Protein AF-A0A7C2P2M9-F1 (afdb_monomer_lite)

pLDDT: mean 87.32, std 9.79, range [52.81, 97.12]

Organism: NCBI:txid2052148

Secondary structure (DSSP, 8-state):
-HHHHHHHTT-TTEEEEEE-TT--EEEEEE-TTS-EEEE-GGGS-HHHHHHHHHHHHHHHHHHSGGG--EEEEESGGGGS-HHHHHHHHHHHHHHHHHTT-EEEEEEE-TTT--EEEEE-

InterPro domains:
  IPR027417 P-loop containing nucleoside triphosphate hydrolase [G3DSA:3.40.50.300] (1-116)
  IPR027417 P-loop containing nucleoside triphosphate hydrolase [SSF52540] (29-107)

Radius of gyration: 15.33 Å; chains: 1; bounding box: 35×22×45 Å

Foldseek 3Di:
DLCQLCVLLPNNQWDDFDQDPVRFTWTWGQDPVRDIDIDGLVPDDQSVNLSSVVSVQLVVCVVVVVPAQEAEDEASVVSGDPSSVVSNVVVVVVSCVVVVHKYWYWHQDPVPSDIDIDID

Sequence (120 aa):
MIQEVLKRAGFSEFKKIYLDKDYILNVQYISPEGEIKIIQPSALSESERVTVALVLMLALNKVYRENIHYIVIDNMYEYFDEYRTEEILKVLQEYAKREKVTIILTKTSYESKELTITTL

Structure (mmCIF, N/CA/C/O backbone):
data_AF-A0A7C2P2M9-F1
#
_entry.id   AF-A0A7C2P2M9-F1
#
loop_
_atom_site.group_PDB
_atom_site.id
_atom_site.type_symbol
_atom_site.label_atom_id
_atom_site.label_alt_id
_atom_site.label_comp_id
_atom_site.label_asym_id
_atom_site.label_entity_id
_atom_site.label_seq_id
_atom_site.pdbx_PDB_ins_code
_atom_site.Cartn_x
_atom_site.Cartn_y
_atom_site.Cartn_z
_atom_site.occupancy
_atom_site.B_iso_or_equiv
_atom_site.auth_seq_id
_atom_site.auth_comp_id
_atom_site.auth_asym_id
_atom_site.auth_atom_id
_atom_site.pdbx_PDB_model_num
ATOM 1 N N . MET A 1 1 ? -6.244 8.238 -3.023 1.00 71.88 1 MET A N 1
ATOM 2 C CA . MET A 1 1 ? -6.134 6.946 -2.312 1.00 71.88 1 MET A CA 1
ATOM 3 C C . MET A 1 1 ? -5.067 6.032 -2.905 1.00 71.88 1 MET A C 1
ATOM 5 O O . MET A 1 1 ? -3.975 6.083 -2.383 1.00 71.88 1 MET A O 1
ATOM 9 N N . ILE A 1 2 ? -5.288 5.252 -3.978 1.00 75.94 2 ILE A N 1
ATOM 10 C CA . ILE A 1 2 ? -4.255 4.306 -4.482 1.00 75.94 2 ILE A CA 1
ATOM 11 C C . ILE A 1 2 ? -2.941 5.021 -4.834 1.00 75.94 2 ILE A C 1
ATOM 13 O O . ILE A 1 2 ? -1.890 4.714 -4.287 1.00 75.94 2 ILE A O 1
ATOM 17 N N . GLN A 1 3 ? -3.033 6.050 -5.675 1.00 83.50 3 GLN A N 1
ATOM 18 C CA . GLN A 1 3 ? -1.892 6.889 -6.059 1.00 83.50 3 GLN A CA 1
ATOM 19 C C . GLN A 1 3 ? -1.252 7.634 -4.878 1.00 83.50 3 GLN A C 1
ATOM 21 O O . GLN A 1 3 ? -0.079 7.977 -4.907 1.00 83.50 3 GLN A O 1
ATOM 26 N N . GLU A 1 4 ? -2.023 7.877 -3.822 1.00 84.19 4 GLU A N 1
ATOM 27 C CA . GLU A 1 4 ? -1.547 8.562 -2.624 1.00 84.19 4 GLU A CA 1
ATOM 28 C C . GLU A 1 4 ? -0.753 7.620 -1.717 1.00 84.19 4 GLU A C 1
ATOM 30 O O . GLU A 1 4 ? 0.320 8.005 -1.266 1.00 84.19 4 GLU A O 1
ATOM 35 N N . VAL A 1 5 ? -1.228 6.383 -1.523 1.00 84.75 5 VAL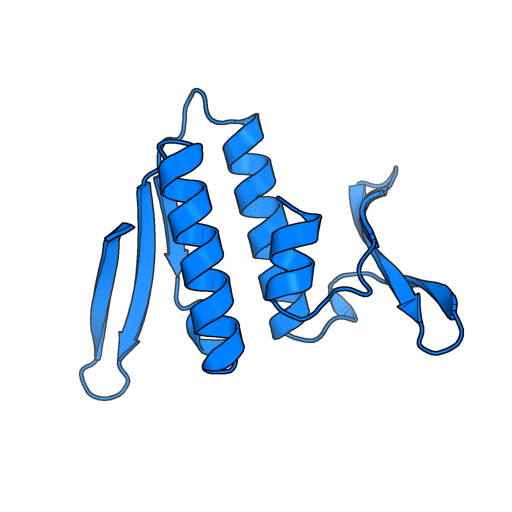 A N 1
ATOM 36 C CA . VAL A 1 5 ? -0.492 5.330 -0.806 1.00 84.75 5 VAL A CA 1
ATOM 37 C C . VAL A 1 5 ? 0.838 5.067 -1.507 1.00 84.75 5 VAL A C 1
ATOM 39 O O . VAL A 1 5 ? 1.880 5.114 -0.868 1.00 84.75 5 VAL A O 1
ATOM 42 N N . LEU A 1 6 ? 0.809 4.882 -2.832 1.00 88.62 6 LEU A N 1
ATOM 43 C CA . LEU A 1 6 ? 2.011 4.663 -3.639 1.00 88.62 6 LEU A CA 1
ATOM 44 C C . LEU A 1 6 ? 3.003 5.821 -3.510 1.00 88.62 6 LEU A C 1
ATOM 46 O O . LEU A 1 6 ? 4.175 5.597 -3.229 1.00 88.62 6 LEU A O 1
ATOM 50 N N . LYS A 1 7 ? 2.532 7.068 -3.638 1.00 89.50 7 LYS A N 1
ATOM 51 C CA . LYS A 1 7 ? 3.386 8.251 -3.497 1.00 89.50 7 LYS A CA 1
ATOM 52 C C . LYS A 1 7 ? 4.012 8.354 -2.103 1.00 89.50 7 LYS A C 1
ATOM 54 O O . LYS A 1 7 ? 5.207 8.609 -2.012 1.00 89.50 7 LYS A O 1
ATOM 59 N N . ARG A 1 8 ? 3.228 8.179 -1.036 1.00 86.75 8 ARG A N 1
ATOM 60 C CA . ARG A 1 8 ? 3.708 8.309 0.352 1.00 86.75 8 ARG A CA 1
ATOM 61 C C . ARG A 1 8 ? 4.620 7.153 0.776 1.00 86.75 8 ARG A C 1
ATOM 63 O O . ARG A 1 8 ? 5.538 7.369 1.553 1.00 86.75 8 ARG A O 1
ATOM 70 N N . ALA 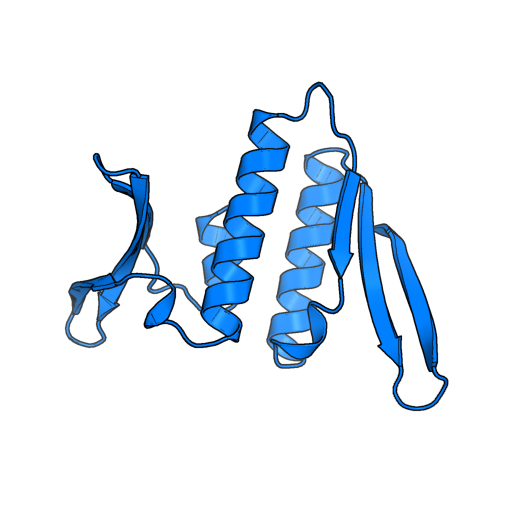A 1 9 ? 4.439 5.966 0.199 1.00 84.06 9 ALA A N 1
ATOM 71 C CA . ALA A 1 9 ? 5.365 4.844 0.354 1.00 84.06 9 ALA A CA 1
ATOM 72 C C . ALA A 1 9 ? 6.671 5.008 -0.458 1.00 84.06 9 ALA A C 1
ATOM 74 O O . ALA A 1 9 ? 7.593 4.213 -0.299 1.00 84.06 9 ALA A O 1
ATOM 75 N N . GLY A 1 10 ? 6.774 6.045 -1.302 1.00 84.75 10 GLY A N 1
ATOM 76 C CA . GLY A 1 10 ? 7.972 6.356 -2.086 1.00 84.75 10 GLY A CA 1
ATOM 77 C C . GLY A 1 10 ? 7.983 5.813 -3.518 1.00 84.75 10 GLY A C 1
ATOM 78 O O . GLY A 1 10 ? 9.007 5.934 -4.175 1.00 84.75 10 GLY A O 1
ATOM 79 N N . PHE A 1 11 ? 6.863 5.281 -4.017 1.00 87.31 11 PHE A N 1
ATOM 80 C CA . PHE A 1 11 ? 6.733 4.629 -5.332 1.00 87.31 11 PHE A CA 1
ATOM 81 C C . PHE A 1 11 ? 5.867 5.453 -6.295 1.00 87.31 11 PHE A C 1
ATOM 83 O O . PHE A 1 11 ? 4.882 4.990 -6.877 1.00 87.31 11 PHE A O 1
ATOM 90 N N . SER A 1 12 ? 6.187 6.741 -6.415 1.00 86.88 12 SER A N 1
ATOM 91 C CA . SER A 1 12 ? 5.421 7.711 -7.218 1.00 86.88 12 SER A CA 1
ATOM 92 C C . SER A 1 12 ? 5.461 7.451 -8.735 1.00 86.88 12 SER A C 1
ATOM 94 O O . SER A 1 12 ? 4.626 7.946 -9.506 1.00 86.88 12 SER A O 1
ATOM 96 N N . GLU A 1 13 ? 6.435 6.666 -9.172 1.00 89.88 13 GLU A N 1
ATOM 97 C CA . GLU A 1 13 ? 6.627 6.178 -10.526 1.00 89.88 13 GLU A CA 1
ATOM 98 C C . GLU A 1 13 ? 5.565 5.148 -10.923 1.00 89.88 13 GLU A C 1
ATOM 100 O O . GLU A 1 13 ? 5.248 5.059 -12.111 1.00 89.88 13 GLU A O 1
ATOM 105 N N . PHE A 1 14 ? 4.942 4.446 -9.965 1.00 93.31 14 PHE A N 1
ATOM 106 C CA . PHE A 1 14 ? 3.880 3.472 -10.235 1.00 93.31 14 PHE A CA 1
ATOM 107 C C . PHE A 1 14 ? 2.587 4.178 -10.655 1.00 93.31 14 PHE A C 1
ATOM 109 O O . PHE A 1 14 ? 1.972 4.946 -9.913 1.00 93.31 14 PHE A O 1
ATOM 116 N N . LYS A 1 15 ? 2.133 3.904 -11.879 1.00 91.19 15 LYS A N 1
ATOM 117 C CA . LYS A 1 15 ? 0.957 4.548 -12.483 1.00 91.19 15 LYS A CA 1
ATOM 118 C C . LYS A 1 15 ? -0.282 3.677 -12.436 1.00 91.19 15 LYS A C 1
ATOM 120 O O . LYS A 1 15 ? -1.374 4.196 -12.202 1.00 91.19 15 LYS A O 1
ATOM 125 N N . LYS A 1 16 ? -0.139 2.370 -12.655 1.00 92.00 16 LYS A N 1
ATOM 126 C CA . LYS A 1 16 ? -1.273 1.440 -12.638 1.00 92.00 16 LYS A CA 1
ATOM 127 C C . LYS A 1 16 ? -0.879 0.111 -12.025 1.00 92.00 16 LYS A C 1
ATOM 129 O O . LYS A 1 16 ? 0.205 -0.393 -12.282 1.00 92.00 16 LYS A O 1
ATOM 134 N N . ILE A 1 17 ? -1.812 -0.451 -11.273 1.00 93.56 17 ILE A N 1
ATOM 135 C CA . ILE A 1 17 ? -1.793 -1.832 -10.803 1.00 93.56 17 ILE A CA 1
ATOM 136 C C . ILE A 1 17 ? -3.080 -2.443 -11.343 1.00 93.56 17 ILE A C 1
ATOM 138 O O . ILE A 1 17 ? -4.159 -1.912 -11.072 1.00 93.56 17 ILE A O 1
ATOM 142 N N . TYR A 1 18 ? -2.978 -3.475 -12.173 1.00 93.88 18 TYR A N 1
ATOM 143 C CA . TYR A 1 18 ? -4.133 -4.035 -12.872 1.00 93.88 18 TYR A CA 1
ATOM 144 C C . TYR A 1 18 ? -3.948 -5.518 -13.176 1.00 93.88 18 TYR A C 1
ATOM 146 O O . TYR A 1 18 ? -2.825 -6.010 -13.259 1.00 93.88 18 TYR A O 1
ATOM 154 N N . LEU A 1 19 ? -5.070 -6.212 -13.349 1.00 94.62 19 LEU A N 1
ATOM 155 C CA . LEU A 1 19 ? -5.101 -7.551 -13.919 1.00 94.62 19 LEU A CA 1
ATOM 156 C C . LEU A 1 19 ? -5.279 -7.428 -15.432 1.00 94.62 19 LEU A C 1
ATOM 158 O O . LEU A 1 19 ? -6.093 -6.621 -15.889 1.00 94.62 19 LEU A O 1
ATOM 162 N N . ASP A 1 20 ? -4.516 -8.193 -16.203 1.00 95.25 20 ASP A N 1
ATOM 163 C CA . ASP A 1 20 ? -4.768 -8.327 -17.637 1.00 95.25 20 ASP A CA 1
ATOM 164 C C . ASP A 1 20 ? -5.886 -9.349 -17.925 1.00 95.25 20 ASP A C 1
ATOM 166 O O . ASP A 1 20 ? -6.567 -9.840 -17.021 1.00 95.25 20 ASP A O 1
ATOM 170 N N . LYS A 1 21 ? -6.102 -9.647 -19.211 1.00 96.06 21 LYS A N 1
ATOM 171 C CA . LYS A 1 21 ? -7.133 -10.589 -19.678 1.00 96.06 21 LYS A CA 1
ATOM 172 C C . LYS A 1 21 ? -6.938 -12.022 -19.166 1.00 96.06 21 LYS A C 1
ATOM 174 O O . LYS A 1 21 ? -7.902 -12.780 -19.150 1.00 96.06 21 LYS A O 1
ATOM 179 N N . ASP A 1 22 ? -5.717 -12.370 -18.766 1.00 97.12 22 ASP A N 1
ATOM 180 C CA . ASP A 1 22 ? -5.336 -13.690 -18.270 1.00 97.12 22 ASP A CA 1
ATOM 181 C C . ASP A 1 22 ? -5.262 -13.691 -16.729 1.00 97.12 22 ASP A C 1
ATOM 183 O O . ASP A 1 22 ? -4.760 -14.633 -16.119 1.00 97.12 22 ASP A O 1
ATOM 187 N N . TYR A 1 23 ? -5.790 -12.637 -16.089 1.00 94.06 23 TYR A N 1
ATOM 188 C CA . TYR A 1 23 ? -5.783 -12.413 -14.643 1.00 94.06 23 TYR A CA 1
ATOM 189 C C . TYR A 1 23 ? -4.379 -12.334 -14.033 1.00 94.06 23 TYR A C 1
ATOM 191 O O . TYR A 1 23 ? -4.192 -12.609 -12.845 1.00 94.06 23 TYR A O 1
ATOM 199 N N . ILE A 1 24 ? -3.386 -11.906 -14.815 1.00 95.31 24 ILE A N 1
ATOM 200 C CA . ILE A 1 24 ? -2.029 -11.691 -14.317 1.00 95.31 24 ILE A CA 1
ATOM 201 C C . ILE A 1 24 ? -1.919 -10.275 -13.755 1.00 95.31 24 ILE A C 1
ATOM 203 O O . ILE A 1 24 ? -2.301 -9.294 -14.398 1.00 95.31 24 ILE A O 1
ATOM 207 N N . LEU A 1 25 ? -1.382 -10.166 -12.537 1.00 95.81 25 LEU A N 1
ATOM 208 C CA . LEU A 1 25 ? -1.139 -8.884 -11.885 1.00 95.81 25 LEU A CA 1
ATOM 209 C C . LEU A 1 25 ? 0.062 -8.179 -12.513 1.00 95.81 25 LEU A C 1
ATOM 211 O O . LEU A 1 25 ? 1.180 -8.691 -12.505 1.00 95.81 25 LEU A O 1
ATOM 215 N N . ASN A 1 26 ? -0.186 -6.974 -13.009 1.00 96.69 26 ASN A N 1
ATOM 216 C CA . ASN A 1 26 ? 0.782 -6.127 -13.679 1.00 96.69 26 ASN A CA 1
ATOM 217 C C . ASN A 1 26 ? 0.905 -4.783 -12.955 1.00 96.69 26 ASN A C 1
ATOM 219 O O . ASN A 1 26 ? -0.092 -4.176 -12.550 1.00 96.69 26 ASN A O 1
ATOM 223 N N . VAL A 1 27 ? 2.139 -4.295 -12.844 1.00 96.12 27 VAL A N 1
ATOM 224 C CA . VAL A 1 27 ? 2.479 -2.966 -12.335 1.00 96.12 27 VAL A CA 1
ATOM 225 C C . VAL A 1 27 ? 3.106 -2.165 -13.468 1.00 96.12 27 VAL A C 1
ATOM 227 O O . VAL A 1 27 ? 4.151 -2.521 -14.006 1.00 96.12 27 VAL A O 1
ATOM 230 N N . GLN A 1 28 ? 2.438 -1.081 -13.851 1.00 95.50 28 GLN A N 1
ATOM 231 C CA . GLN A 1 28 ? 2.932 -0.116 -14.824 1.00 95.50 28 GLN A CA 1
ATOM 232 C C . GLN A 1 28 ? 3.650 1.017 -14.093 1.00 95.50 28 GLN A C 1
ATOM 234 O O . GLN A 1 28 ? 3.050 1.649 -13.218 1.00 95.50 28 GLN A O 1
ATOM 239 N N . TYR A 1 29 ? 4.872 1.343 -14.509 1.00 94.19 29 TYR A N 1
ATOM 240 C CA . TYR A 1 29 ? 5.640 2.468 -13.976 1.00 94.19 29 TYR A CA 1
ATOM 241 C C . TYR A 1 29 ? 6.342 3.268 -15.079 1.00 94.19 29 TYR A C 1
ATOM 243 O O . TYR A 1 29 ? 6.399 2.835 -16.232 1.00 94.19 29 TYR A O 1
ATOM 251 N N . ILE A 1 30 ? 6.824 4.463 -14.731 1.00 92.69 30 ILE A N 1
ATOM 252 C CA . ILE A 1 30 ? 7.649 5.304 -15.611 1.00 92.69 30 ILE A CA 1
ATOM 253 C C . ILE A 1 30 ? 9.110 5.140 -15.194 1.00 92.69 30 ILE A C 1
ATOM 255 O O . ILE A 1 30 ? 9.441 5.388 -14.036 1.00 92.69 30 ILE A O 1
ATOM 259 N N . SER A 1 31 ? 9.972 4.714 -16.114 1.00 89.69 31 SER A N 1
ATOM 260 C CA . SER A 1 31 ? 11.404 4.566 -15.852 1.00 89.69 31 SER A CA 1
ATOM 261 C C . SER A 1 31 ? 12.096 5.928 -15.692 1.00 89.69 31 SER A C 1
ATOM 263 O O . SER A 1 31 ? 11.531 6.951 -16.089 1.00 89.69 31 SER A O 1
ATOM 265 N N . PRO A 1 32 ? 13.330 5.977 -15.154 1.00 88.31 32 PRO A N 1
ATOM 266 C CA . PRO A 1 3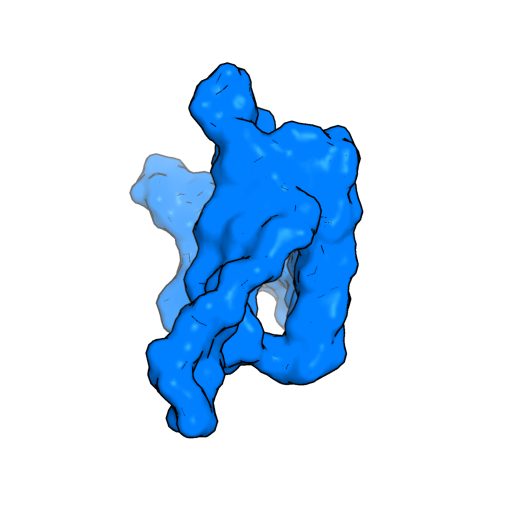2 ? 14.105 7.219 -15.084 1.00 88.31 32 PRO A CA 1
ATOM 267 C C . PRO A 1 32 ? 14.281 7.913 -16.445 1.00 88.31 32 PRO A C 1
ATOM 269 O O . PRO A 1 32 ? 14.364 9.135 -16.512 1.00 88.31 32 PRO A O 1
ATOM 272 N N . GLU A 1 33 ? 14.278 7.141 -17.534 1.00 93.06 33 GLU A N 1
ATOM 273 C CA . GLU A 1 33 ? 14.380 7.620 -18.918 1.00 93.06 33 GLU A CA 1
ATOM 274 C C . GLU A 1 33 ? 13.042 8.136 -19.484 1.00 93.06 33 GLU A C 1
ATOM 276 O O . GLU A 1 33 ? 12.987 8.613 -20.615 1.00 93.06 33 GLU A O 1
ATOM 281 N N . GLY A 1 34 ? 11.953 8.054 -18.714 1.00 91.81 34 GLY A N 1
ATOM 282 C CA . GLY A 1 34 ? 10.613 8.476 -19.125 1.00 91.81 34 GLY A CA 1
ATOM 283 C C . GLY A 1 34 ? 9.817 7.409 -19.883 1.00 91.81 34 GLY A C 1
ATOM 284 O O . GLY A 1 34 ? 8.708 7.687 -20.343 1.00 91.81 34 GLY A O 1
ATOM 285 N N . GLU A 1 35 ? 10.339 6.188 -20.003 1.00 94.44 35 GLU A N 1
ATOM 286 C CA . GLU A 1 35 ? 9.661 5.098 -20.703 1.00 94.44 35 GLU A CA 1
ATOM 287 C C . GLU A 1 35 ? 8.588 4.450 -19.829 1.00 94.44 35 GLU A C 1
ATOM 289 O O . GLU A 1 35 ? 8.760 4.254 -18.626 1.00 94.44 35 GLU A O 1
ATOM 294 N N . ILE A 1 36 ? 7.481 4.045 -20.449 1.00 95.06 36 ILE A N 1
ATOM 295 C CA . ILE A 1 36 ? 6.468 3.239 -19.772 1.00 95.06 36 ILE A CA 1
ATOM 296 C C . ILE A 1 36 ? 6.934 1.786 -19.750 1.00 95.06 36 ILE A C 1
ATOM 298 O O . ILE A 1 36 ? 7.085 1.164 -20.801 1.00 95.06 36 ILE A O 1
ATOM 302 N N . LYS A 1 37 ? 7.085 1.227 -18.550 1.00 95.94 37 LYS A N 1
ATOM 303 C CA . LYS A 1 37 ? 7.439 -0.179 -18.33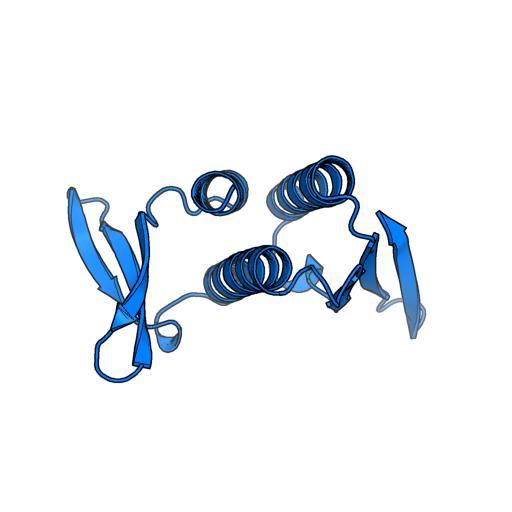6 1.00 95.94 37 LYS A CA 1
ATOM 304 C C . LYS A 1 37 ? 6.334 -0.905 -17.581 1.00 95.94 37 LYS A C 1
ATOM 306 O O . LYS A 1 37 ? 5.587 -0.302 -16.808 1.00 95.94 37 LYS A O 1
ATOM 311 N N . ILE A 1 38 ? 6.210 -2.202 -17.849 1.00 96.62 38 ILE A N 1
ATOM 312 C CA . ILE A 1 38 ? 5.239 -3.093 -17.211 1.00 96.62 38 ILE A CA 1
ATOM 313 C C . ILE A 1 38 ? 6.014 -4.273 -16.644 1.00 96.62 38 ILE A C 1
ATOM 315 O O . ILE A 1 38 ? 6.772 -4.920 -17.364 1.00 96.62 38 ILE A O 1
ATOM 319 N N . ILE A 1 39 ? 5.823 -4.532 -15.357 1.00 96.12 39 ILE A N 1
ATOM 320 C CA . ILE A 1 39 ? 6.466 -5.627 -14.637 1.00 96.12 39 ILE A CA 1
ATOM 321 C C . ILE A 1 39 ? 5.446 -6.386 -13.799 1.00 96.12 39 ILE A C 1
ATOM 323 O O . ILE A 1 39 ? 4.404 -5.856 -13.411 1.00 96.12 39 ILE A O 1
ATOM 327 N N . GLN A 1 40 ? 5.764 -7.642 -13.514 1.00 95.69 40 GLN A N 1
ATOM 328 C CA . GLN A 1 40 ? 4.996 -8.471 -12.594 1.00 95.69 40 GLN A CA 1
ATOM 329 C C . GLN A 1 40 ? 5.560 -8.333 -11.172 1.00 95.69 40 GLN A C 1
ATOM 331 O O . GLN A 1 40 ? 6.743 -8.014 -11.017 1.00 95.69 40 GLN A O 1
ATOM 336 N N . PRO A 1 41 ? 4.765 -8.616 -10.123 1.00 93.00 41 PRO A N 1
ATOM 337 C CA . PRO A 1 41 ? 5.211 -8.513 -8.735 1.00 93.00 41 PRO A CA 1
ATOM 338 C C . PRO A 1 41 ? 6.500 -9.273 -8.413 1.00 93.00 41 PRO A C 1
ATOM 340 O O . PRO A 1 41 ? 7.238 -8.862 -7.528 1.00 93.00 41 PRO A O 1
ATOM 343 N N . SER A 1 42 ? 6.805 -10.356 -9.130 1.00 93.50 42 SER A N 1
ATOM 344 C CA . SER A 1 42 ? 8.046 -11.124 -8.959 1.00 93.50 42 SER A CA 1
ATOM 345 C C . SER A 1 42 ? 9.318 -10.313 -9.231 1.00 93.50 42 SER A C 1
ATOM 347 O O . SER A 1 42 ? 10.359 -10.627 -8.662 1.00 93.50 42 SER A O 1
ATOM 349 N N . ALA A 1 43 ? 9.238 -9.272 -10.062 1.00 94.81 43 ALA A N 1
ATOM 350 C CA . ALA A 1 43 ? 10.357 -8.389 -10.387 1.00 94.81 43 ALA A CA 1
ATOM 351 C C . ALA A 1 43 ? 10.494 -7.190 -9.428 1.00 94.81 43 ALA A C 1
ATOM 353 O O . ALA A 1 43 ? 11.448 -6.427 -9.544 1.00 94.81 43 ALA A O 1
ATOM 354 N N . LEU A 1 44 ? 9.547 -7.013 -8.503 1.00 93.81 44 LEU A N 1
ATOM 355 C CA . LEU A 1 44 ? 9.563 -5.948 -7.502 1.00 93.81 44 LEU A CA 1
ATOM 356 C C . LEU A 1 44 ? 10.417 -6.342 -6.293 1.00 93.81 44 LEU A C 1
ATOM 358 O O . LEU A 1 44 ? 10.451 -7.512 -5.903 1.00 93.81 44 LEU A O 1
ATOM 362 N N . SER A 1 45 ? 11.029 -5.357 -5.642 1.00 92.75 45 SER A N 1
ATOM 363 C CA . SER A 1 45 ? 11.590 -5.496 -4.296 1.00 92.75 45 SER A CA 1
ATOM 364 C C . SER A 1 45 ? 10.508 -5.860 -3.272 1.00 92.75 45 SER A C 1
ATOM 366 O O . SER A 1 45 ? 9.309 -5.705 -3.512 1.00 92.75 45 SER A O 1
ATOM 368 N N . GLU A 1 46 ? 10.914 -6.330 -2.093 1.00 91.62 46 GLU A N 1
ATOM 369 C CA . GLU A 1 46 ? 9.969 -6.679 -1.023 1.00 91.62 46 GLU A CA 1
ATOM 370 C C . GLU A 1 46 ? 9.076 -5.502 -0.612 1.00 91.62 46 GLU A C 1
ATOM 372 O O . GLU A 1 46 ? 7.855 -5.650 -0.583 1.00 91.62 46 GLU A O 1
ATOM 377 N N . SER A 1 47 ? 9.663 -4.323 -0.391 1.00 91.19 47 SER A N 1
ATOM 378 C CA . SER A 1 47 ? 8.925 -3.109 -0.008 1.00 91.19 47 SER A CA 1
ATOM 379 C C . SER A 1 47 ? 7.882 -2.678 -1.052 1.00 91.19 47 SER A C 1
ATOM 381 O O . SER A 1 47 ? 6.754 -2.303 -0.713 1.00 91.19 47 SER A O 1
ATOM 383 N N . GLU A 1 48 ? 8.213 -2.801 -2.339 1.00 93.06 48 GLU A N 1
ATOM 384 C CA . GLU A 1 48 ? 7.296 -2.528 -3.446 1.00 93.06 48 GLU A CA 1
ATOM 385 C C . GLU A 1 48 ? 6.162 -3.555 -3.489 1.00 93.06 48 GLU A C 1
ATOM 387 O O . GLU A 1 48 ? 4.993 -3.174 -3.582 1.00 93.06 48 GLU A O 1
ATOM 392 N N . ARG A 1 49 ? 6.478 -4.855 -3.367 1.00 93.44 49 ARG A N 1
ATOM 393 C CA . ARG A 1 49 ? 5.462 -5.922 -3.324 1.00 93.44 49 ARG A CA 1
ATOM 394 C C . ARG A 1 49 ? 4.481 -5.713 -2.179 1.00 93.44 49 ARG A C 1
ATOM 396 O O . ARG A 1 49 ? 3.274 -5.812 -2.390 1.00 93.44 49 ARG A O 1
ATOM 403 N N . VAL A 1 50 ? 4.984 -5.395 -0.988 1.00 92.25 50 VAL A N 1
ATOM 404 C CA . VAL A 1 50 ? 4.163 -5.153 0.208 1.00 92.25 50 VAL A CA 1
ATOM 405 C C . VAL A 1 50 ? 3.289 -3.917 0.016 1.00 92.25 50 VAL A C 1
ATOM 407 O O . VAL A 1 50 ? 2.111 -3.937 0.369 1.00 92.25 50 VAL A O 1
ATOM 410 N N . THR A 1 51 ? 3.802 -2.867 -0.629 1.00 92.38 51 THR A N 1
ATOM 411 C CA . THR A 1 51 ? 2.998 -1.678 -0.949 1.00 92.38 51 THR A CA 1
ATOM 412 C C . THR A 1 51 ? 1.896 -1.989 -1.962 1.00 92.38 51 THR A C 1
ATOM 414 O O . THR A 1 51 ? 0.756 -1.556 -1.790 1.00 92.38 51 THR A O 1
ATOM 417 N N . VAL A 1 52 ? 2.194 -2.769 -3.006 1.00 93.31 52 VAL A N 1
ATOM 418 C CA . VAL A 1 52 ? 1.186 -3.229 -3.976 1.00 93.31 52 VAL A CA 1
ATOM 419 C C . VAL A 1 52 ? 0.117 -4.072 -3.277 1.00 93.31 52 VAL A C 1
ATOM 421 O O . VAL A 1 52 ? -1.074 -3.842 -3.493 1.00 93.31 52 VAL A O 1
ATOM 424 N N . ALA A 1 53 ? 0.514 -4.991 -2.393 1.00 92.50 53 ALA A N 1
ATOM 425 C CA . ALA A 1 53 ? -0.415 -5.790 -1.596 1.00 92.50 53 ALA A CA 1
ATOM 426 C C . ALA A 1 53 ? -1.303 -4.910 -0.701 1.00 92.50 53 ALA A C 1
ATOM 428 O O . ALA A 1 53 ? -2.520 -5.096 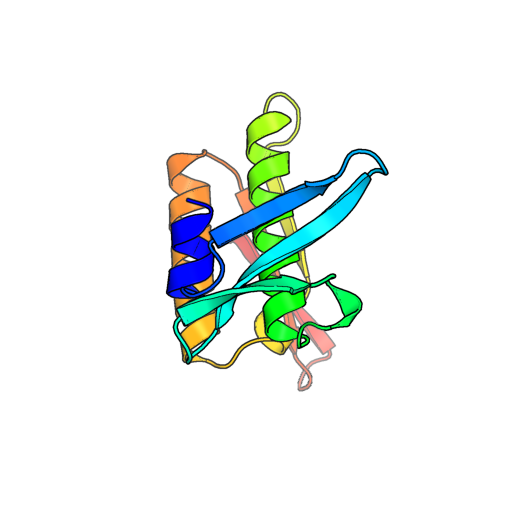-0.673 1.00 92.50 53 ALA A O 1
ATOM 429 N N . LEU A 1 54 ? -0.727 -3.899 -0.044 1.00 92.06 54 LEU A N 1
ATOM 430 C CA . LEU A 1 54 ? -1.462 -2.939 0.778 1.00 92.06 54 LEU A CA 1
ATOM 431 C C . LEU A 1 54 ? -2.514 -2.183 -0.037 1.00 92.06 54 LEU A C 1
ATOM 433 O O . LEU A 1 54 ? -3.675 -2.088 0.358 1.00 92.06 54 LEU A O 1
ATOM 437 N N . VAL A 1 55 ? -2.124 -1.674 -1.204 1.00 92.38 55 VAL A N 1
ATOM 438 C CA . VAL A 1 55 ? -3.026 -0.977 -2.126 1.00 92.38 55 VAL A CA 1
ATOM 439 C C . VAL A 1 55 ? -4.192 -1.870 -2.543 1.00 92.38 55 VAL A C 1
ATOM 441 O O . VAL A 1 55 ? -5.340 -1.419 -2.523 1.00 92.38 55 VAL A O 1
ATOM 444 N N . LEU A 1 56 ? -3.913 -3.123 -2.909 1.00 92.19 56 LEU A N 1
ATOM 445 C CA . LEU A 1 56 ? -4.941 -4.084 -3.305 1.00 92.19 56 LEU A CA 1
ATOM 446 C C . LEU A 1 56 ? -5.876 -4.411 -2.142 1.00 92.19 56 LEU A C 1
ATOM 448 O O . LEU A 1 56 ? -7.088 -4.400 -2.327 1.00 92.19 56 LEU A O 1
ATOM 452 N N . MET A 1 57 ? -5.343 -4.621 -0.941 1.00 91.06 57 MET A N 1
ATOM 453 C CA . MET A 1 57 ? -6.133 -4.876 0.264 1.00 91.06 57 MET A CA 1
ATOM 454 C C . MET A 1 57 ? -7.086 -3.717 0.584 1.00 91.06 57 MET A C 1
ATOM 456 O O . MET A 1 57 ? -8.269 -3.947 0.830 1.00 91.06 57 MET A O 1
ATOM 460 N N . LEU A 1 58 ? -6.615 -2.467 0.509 1.00 90.56 58 LEU A N 1
ATOM 461 C CA . LEU A 1 58 ? -7.462 -1.282 0.699 1.00 90.56 58 LEU A CA 1
ATOM 462 C C . LEU A 1 58 ? -8.512 -1.142 -0.415 1.00 90.56 58 LEU A C 1
ATOM 464 O O . LEU A 1 58 ? -9.658 -0.781 -0.152 1.00 90.56 58 LEU A O 1
ATOM 468 N N . ALA A 1 59 ? -8.148 -1.438 -1.665 1.00 89.94 59 ALA A N 1
ATOM 469 C CA . ALA A 1 59 ? -9.090 -1.415 -2.783 1.00 89.94 59 ALA A CA 1
ATOM 470 C C . ALA A 1 59 ? -10.186 -2.484 -2.628 1.00 89.94 59 ALA A C 1
ATOM 472 O O . ALA A 1 59 ? -11.365 -2.178 -2.798 1.00 89.94 59 ALA A O 1
ATOM 473 N N . LEU A 1 60 ? -9.812 -3.708 -2.246 1.00 89.44 60 LEU A N 1
ATOM 474 C CA . LEU A 1 60 ? -10.738 -4.808 -1.980 1.00 89.44 60 LEU A CA 1
ATOM 475 C C . LEU A 1 60 ? -11.657 -4.486 -0.805 1.00 89.44 60 LEU A C 1
ATOM 477 O O . LEU A 1 60 ? -12.869 -4.631 -0.935 1.00 89.44 60 LEU A O 1
ATOM 481 N N . ASN A 1 61 ? -11.113 -3.985 0.308 1.00 89.75 61 ASN A N 1
ATOM 482 C CA . ASN A 1 61 ? -11.924 -3.573 1.449 1.00 89.75 61 ASN A CA 1
ATOM 483 C C . ASN A 1 61 ? -12.965 -2.523 1.044 1.00 89.75 61 ASN A C 1
ATOM 485 O O . ASN A 1 61 ? -14.114 -2.631 1.451 1.00 89.75 61 ASN A O 1
ATOM 489 N N . LYS A 1 62 ? -12.600 -1.556 0.195 1.00 86.44 62 LYS A N 1
ATOM 490 C CA . LYS A 1 62 ? -13.539 -0.543 -0.298 1.00 86.44 62 LYS A CA 1
ATOM 491 C C . LYS A 1 62 ? -14.660 -1.126 -1.163 1.00 86.44 62 LYS A C 1
ATOM 493 O O . LYS A 1 62 ? -15.791 -0.660 -1.063 1.00 86.44 62 LYS A O 1
ATOM 498 N N . VAL A 1 63 ? -14.356 -2.112 -2.007 1.00 88.00 63 VAL A N 1
ATOM 499 C CA . VAL A 1 63 ? -15.335 -2.746 -2.910 1.00 88.00 63 VAL A CA 1
ATOM 500 C C . VAL A 1 63 ? -16.258 -3.712 -2.161 1.00 88.00 63 VAL A C 1
ATOM 502 O O . VAL A 1 63 ? -17.454 -3.730 -2.420 1.00 88.00 63 VAL A O 1
ATOM 505 N N . TYR A 1 64 ? -15.728 -4.475 -1.205 1.00 83.50 64 TYR A N 1
ATOM 506 C CA . TYR A 1 64 ? -16.461 -5.518 -0.473 1.00 83.50 64 TYR A CA 1
ATOM 507 C C . TYR A 1 64 ? -16.915 -5.078 0.932 1.00 83.50 64 TYR A C 1
ATOM 509 O O . TYR A 1 64 ? -17.234 -5.908 1.786 1.00 83.50 64 TYR A O 1
ATOM 517 N N . ARG A 1 65 ? -16.942 -3.762 1.183 1.00 73.88 65 ARG A N 1
ATOM 518 C CA . ARG A 1 65 ? -17.103 -3.161 2.516 1.00 73.88 65 ARG A CA 1
ATOM 519 C C . ARG A 1 65 ? -18.398 -3.520 3.231 1.00 73.88 65 ARG A C 1
ATOM 521 O O . ARG A 1 65 ? -18.407 -3.518 4.459 1.00 73.88 65 ARG A O 1
ATOM 528 N N . GLU A 1 66 ? -19.471 -3.815 2.496 1.00 70.31 66 GLU A N 1
ATOM 529 C CA . GLU A 1 66 ? -20.791 -4.107 3.079 1.00 70.31 66 GLU A CA 1
ATOM 530 C C . GLU A 1 66 ? -20.754 -5.241 4.114 1.00 70.31 66 GLU A C 1
ATOM 532 O O . GLU A 1 66 ? -21.606 -5.277 4.994 1.00 70.31 66 GLU A O 1
ATOM 537 N N . ASN A 1 67 ? -19.732 -6.104 4.067 1.00 70.50 67 ASN A N 1
ATOM 538 C CA . ASN A 1 67 ? -19.605 -7.249 4.967 1.00 70.50 67 ASN A CA 1
ATOM 539 C C . ASN A 1 67 ? -18.339 -7.237 5.842 1.00 70.50 67 ASN A C 1
ATOM 541 O O . ASN A 1 67 ? -18.190 -8.115 6.691 1.00 70.50 67 ASN A O 1
ATOM 545 N N . ILE A 1 68 ? -17.401 -6.301 5.640 1.00 80.25 68 ILE A N 1
ATOM 546 C CA . ILE A 1 68 ? -16.081 -6.333 6.296 1.00 80.25 68 ILE A CA 1
ATOM 547 C C . ILE A 1 68 ? -15.687 -4.936 6.788 1.00 80.25 68 ILE A C 1
ATOM 549 O O . ILE A 1 68 ? -15.300 -4.059 6.013 1.00 80.25 68 ILE A O 1
ATOM 553 N N . HIS A 1 69 ? -15.736 -4.749 8.108 1.00 85.38 69 HIS A N 1
ATOM 554 C CA . HIS A 1 69 ? -15.444 -3.473 8.777 1.00 85.38 69 HIS A CA 1
ATOM 555 C C . HIS A 1 69 ? -14.062 -3.400 9.424 1.00 85.38 69 HIS A C 1
ATOM 557 O O . HIS A 1 69 ? -13.769 -2.427 10.116 1.00 85.38 69 HIS A O 1
ATOM 563 N N . TYR A 1 70 ? -13.212 -4.402 9.209 1.00 89.81 70 TYR A N 1
ATOM 564 C CA . TYR A 1 70 ? -11.862 -4.405 9.746 1.00 89.81 70 TYR A CA 1
ATOM 565 C C . TYR A 1 70 ? -10.834 -4.916 8.738 1.00 89.81 70 TYR A C 1
ATOM 567 O O . TYR A 1 70 ? -11.159 -5.661 7.814 1.00 89.81 70 TYR A O 1
ATOM 575 N N . ILE A 1 71 ? -9.585 -4.507 8.930 1.00 91.69 71 ILE A N 1
ATOM 576 C CA . ILE A 1 71 ? -8.415 -4.990 8.195 1.00 91.69 71 ILE A CA 1
ATOM 577 C C . ILE A 1 71 ? -7.377 -5.408 9.231 1.00 91.69 71 ILE A C 1
ATOM 579 O O . ILE A 1 71 ? -7.124 -4.660 10.171 1.00 91.69 71 ILE A O 1
ATOM 583 N N . VAL A 1 72 ? -6.774 -6.582 9.058 1.00 91.75 72 VAL A N 1
ATOM 584 C CA . VAL A 1 72 ? -5.635 -7.028 9.869 1.00 91.75 72 VAL A CA 1
ATOM 585 C C . VAL A 1 72 ? -4.396 -7.010 8.990 1.00 91.75 72 VAL A C 1
ATOM 587 O O . VAL A 1 72 ? -4.410 -7.602 7.911 1.00 91.75 72 VAL A O 1
ATOM 590 N N . ILE A 1 73 ? -3.345 -6.327 9.435 1.00 91.19 73 ILE A N 1
ATOM 591 C CA . ILE A 1 73 ? -2.063 -6.260 8.732 1.00 91.19 73 ILE A CA 1
ATOM 592 C C . ILE A 1 73 ? -0.968 -6.718 9.685 1.00 91.19 73 ILE A C 1
ATOM 594 O O . ILE A 1 73 ? -0.686 -6.050 10.683 1.00 91.19 73 ILE A O 1
ATOM 598 N N . ASP A 1 74 ? -0.360 -7.855 9.358 1.00 88.06 74 ASP A N 1
ATOM 599 C CA . ASP A 1 74 ? 0.665 -8.469 10.190 1.00 88.06 74 ASP A CA 1
ATOM 600 C C . ASP A 1 74 ? 2.078 -8.067 9.777 1.00 88.06 74 ASP A C 1
ATOM 602 O O . ASP A 1 74 ? 2.420 -8.115 8.597 1.00 88.06 74 ASP A O 1
ATOM 606 N N . ASN A 1 75 ? 2.874 -7.638 10.761 1.00 84.12 75 ASN A N 1
ATOM 607 C CA . ASN A 1 75 ? 4.302 -7.332 10.654 1.00 84.12 75 ASN A CA 1
ATOM 608 C C . ASN A 1 75 ? 4.700 -6.434 9.471 1.00 84.12 75 ASN A C 1
ATOM 610 O O . ASN A 1 75 ? 5.807 -6.525 8.950 1.00 84.12 75 ASN A O 1
ATOM 614 N N . MET A 1 76 ? 3.837 -5.494 9.068 1.00 84.81 76 MET A N 1
ATOM 615 C CA . MET A 1 76 ? 4.130 -4.634 7.912 1.00 84.81 76 MET A CA 1
ATOM 616 C C . MET A 1 76 ? 5.387 -3.769 8.081 1.00 84.81 76 MET A C 1
ATOM 618 O O . MET A 1 76 ? 5.997 -3.364 7.097 1.00 84.81 76 MET A O 1
ATOM 622 N N . TYR A 1 77 ? 5.754 -3.491 9.330 1.00 85.12 77 TYR A N 1
ATOM 623 C CA . TYR A 1 77 ? 6.890 -2.668 9.733 1.00 85.12 77 TYR A CA 1
ATOM 624 C C . TYR A 1 77 ? 8.242 -3.225 9.271 1.00 85.12 77 TYR A C 1
ATOM 626 O O . TYR A 1 77 ? 9.199 -2.470 9.165 1.00 85.12 77 TYR A O 1
ATOM 634 N N . GLU A 1 78 ? 8.337 -4.529 9.003 1.00 86.00 78 GLU A N 1
ATOM 635 C CA . GLU A 1 78 ? 9.603 -5.183 8.641 1.00 86.00 78 GLU A CA 1
ATOM 636 C C . GLU A 1 78 ? 10.058 -4.862 7.211 1.00 86.00 78 GLU A C 1
ATOM 638 O O . GLU A 1 78 ? 11.221 -5.055 6.866 1.00 86.00 78 GLU A O 1
ATOM 643 N N . TYR A 1 79 ? 9.154 -4.341 6.379 1.00 87.25 79 TYR A N 1
ATOM 644 C CA . TYR A 1 79 ? 9.392 -4.136 4.948 1.00 87.25 79 TYR A CA 1
ATOM 645 C C . TYR A 1 79 ? 9.692 -2.684 4.571 1.00 87.25 79 TYR A C 1
ATOM 647 O O . TYR A 1 79 ? 9.894 -2.380 3.392 1.00 87.25 79 TYR A O 1
ATOM 655 N N . PHE A 1 80 ? 9.697 -1.779 5.548 1.00 87.94 80 PHE A N 1
ATOM 656 C CA . PHE A 1 80 ? 9.847 -0.346 5.336 1.00 87.94 80 PHE A CA 1
ATOM 657 C C . PHE A 1 80 ? 10.873 0.239 6.302 1.00 87.94 80 PHE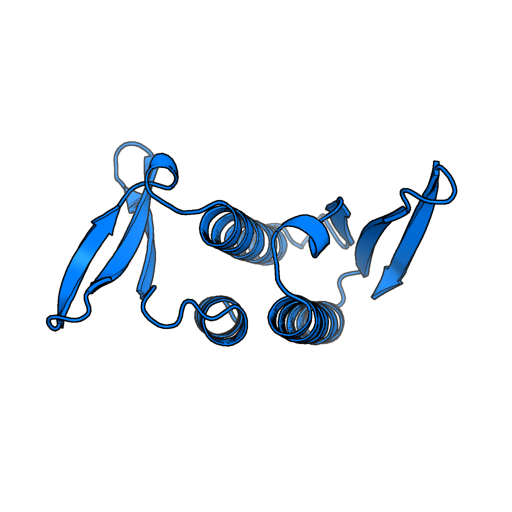 A C 1
ATOM 659 O O . PHE A 1 80 ? 11.003 -0.203 7.439 1.00 87.94 80 PHE A O 1
ATOM 666 N N . ASP A 1 81 ? 11.578 1.276 5.854 1.00 89.56 81 ASP A N 1
ATOM 667 C CA . ASP A 1 81 ? 12.327 2.132 6.770 1.00 89.56 81 ASP A CA 1
ATOM 668 C C . ASP A 1 81 ? 11.376 2.915 7.697 1.00 89.56 81 ASP A C 1
ATOM 670 O O . ASP A 1 81 ? 10.153 2.930 7.516 1.00 89.56 81 ASP A O 1
ATOM 674 N N . GLU A 1 82 ? 11.941 3.555 8.720 1.00 89.38 82 GLU A N 1
ATOM 675 C CA . GLU A 1 82 ? 11.185 4.294 9.735 1.00 89.38 82 GLU A CA 1
ATOM 676 C C . GLU A 1 82 ? 10.311 5.398 9.121 1.00 89.38 82 GLU A C 1
ATOM 678 O O . GLU A 1 82 ? 9.124 5.496 9.430 1.00 89.38 82 GLU A O 1
ATOM 683 N N . TYR A 1 83 ? 10.853 6.163 8.171 1.00 90.38 83 TYR A N 1
ATOM 684 C CA . TYR A 1 83 ? 10.126 7.247 7.514 1.00 90.38 83 TYR A CA 1
ATOM 685 C C . TYR A 1 83 ? 8.923 6.731 6.711 1.00 90.38 83 TYR A C 1
ATOM 687 O O . TYR A 1 83 ? 7.799 7.216 6.865 1.00 90.38 83 TYR A O 1
ATOM 695 N N . ARG A 1 84 ? 9.130 5.713 5.870 1.00 89.25 84 ARG A N 1
ATOM 696 C CA . ARG A 1 84 ? 8.058 5.089 5.080 1.00 89.25 84 ARG A CA 1
ATOM 697 C C . ARG A 1 84 ? 7.018 4.438 5.977 1.00 89.25 84 ARG A C 1
ATOM 699 O O . ARG A 1 84 ? 5.826 4.532 5.689 1.00 89.25 84 ARG A O 1
ATOM 706 N N . THR A 1 85 ? 7.453 3.818 7.069 1.00 90.31 85 THR A N 1
ATOM 707 C CA . THR A 1 85 ? 6.560 3.255 8.083 1.00 90.31 85 THR A CA 1
ATOM 708 C C . THR A 1 85 ? 5.620 4.326 8.625 1.00 90.31 85 THR A C 1
ATOM 710 O O . THR A 1 85 ? 4.404 4.141 8.586 1.00 90.31 85 THR A O 1
ATOM 713 N N . GLU A 1 86 ? 6.145 5.465 9.078 1.00 91.62 86 GLU A N 1
ATOM 714 C CA . GLU A 1 86 ? 5.320 6.566 9.586 1.00 91.62 86 GLU A CA 1
ATOM 715 C C . GLU A 1 86 ? 4.319 7.079 8.549 1.00 91.62 86 GLU A C 1
ATOM 717 O O . GLU A 1 86 ? 3.144 7.289 8.863 1.00 91.62 86 GLU A O 1
ATOM 722 N N . GLU A 1 87 ? 4.755 7.264 7.304 1.00 92.25 87 GLU A N 1
ATOM 723 C CA . GLU A 1 87 ? 3.885 7.738 6.228 1.00 92.25 87 GLU A CA 1
ATOM 724 C C . GLU A 1 87 ? 2.764 6.746 5.909 1.00 92.25 87 GLU A C 1
ATOM 726 O O . GLU A 1 87 ? 1.607 7.145 5.737 1.00 92.25 87 GLU A O 1
ATOM 731 N N . ILE A 1 88 ? 3.066 5.448 5.895 1.00 90.25 88 ILE A N 1
ATOM 732 C CA . ILE A 1 88 ? 2.061 4.405 5.692 1.00 90.25 88 ILE A CA 1
ATOM 733 C C . ILE A 1 88 ? 1.082 4.353 6.871 1.00 90.25 88 ILE A C 1
ATOM 735 O O . ILE A 1 88 ? -0.126 4.262 6.651 1.00 90.25 88 ILE A O 1
ATOM 739 N N . LEU A 1 89 ? 1.552 4.482 8.114 1.00 91.50 89 LEU A N 1
ATOM 740 C CA . LEU A 1 89 ? 0.669 4.547 9.282 1.00 91.50 89 LEU A CA 1
ATOM 741 C C . LEU A 1 89 ? -0.292 5.736 9.202 1.00 91.50 89 LEU A C 1
ATOM 743 O O . LEU A 1 89 ? -1.483 5.569 9.467 1.00 91.50 89 LEU A O 1
ATOM 747 N N . LYS A 1 90 ? 0.183 6.914 8.779 1.00 93.00 90 LYS A N 1
ATOM 748 C CA . LYS A 1 90 ? -0.682 8.088 8.558 1.00 93.00 90 LYS A CA 1
ATOM 749 C C . LYS A 1 90 ? -1.746 7.799 7.501 1.00 93.00 90 LYS A C 1
ATOM 751 O O . LYS A 1 90 ? -2.922 8.069 7.732 1.00 93.00 90 LYS A O 1
ATOM 756 N N . VAL A 1 91 ? -1.365 7.184 6.379 1.00 92.06 91 VAL A N 1
ATOM 757 C CA . VAL A 1 91 ? -2.311 6.767 5.327 1.00 92.06 91 VAL A CA 1
ATOM 758 C C . VAL A 1 91 ? -3.377 5.825 5.871 1.00 92.06 91 VAL A C 1
ATOM 760 O O . VAL A 1 91 ? -4.557 5.988 5.558 1.00 92.06 91 VAL A O 1
ATOM 763 N N . LEU A 1 92 ? -2.981 4.844 6.681 1.00 92.38 92 LEU A N 1
ATOM 764 C CA . LEU A 1 92 ? -3.907 3.880 7.267 1.00 92.38 92 LEU A CA 1
ATOM 765 C C . LEU A 1 92 ? -4.842 4.531 8.281 1.00 92.38 92 LEU A C 1
ATOM 767 O O . LEU A 1 92 ? -6.040 4.278 8.228 1.00 92.38 92 LEU A O 1
ATOM 771 N N . GLN A 1 93 ? -4.348 5.434 9.127 1.00 93.25 93 GLN A N 1
ATOM 772 C CA . GLN A 1 93 ? -5.189 6.216 10.039 1.00 93.25 93 GLN A CA 1
ATOM 773 C C . GLN A 1 93 ? -6.200 7.092 9.290 1.00 93.25 93 GLN A C 1
ATOM 775 O O . GLN A 1 93 ? -7.375 7.160 9.656 1.00 93.25 93 GLN A O 1
ATOM 780 N N . GLU A 1 94 ? -5.762 7.776 8.233 1.00 93.00 94 GLU A N 1
ATOM 781 C CA . GLU A 1 94 ? -6.635 8.589 7.383 1.00 93.00 94 GLU A CA 1
ATOM 782 C C . GLU A 1 94 ? -7.697 7.723 6.693 1.00 93.00 94 GLU A C 1
ATOM 784 O O . GLU A 1 94 ? -8.873 8.097 6.646 1.00 93.00 94 GLU A O 1
ATOM 789 N N . TYR A 1 95 ? -7.300 6.548 6.194 1.00 90.94 95 TYR A N 1
ATOM 790 C CA . TYR A 1 95 ? -8.210 5.574 5.599 1.00 90.94 95 TYR A CA 1
ATOM 791 C C . TYR A 1 95 ? -9.224 5.053 6.622 1.00 90.94 95 TYR A C 1
ATOM 793 O O . TYR A 1 95 ? -10.419 5.119 6.349 1.00 90.94 95 TYR A O 1
ATOM 801 N N . ALA A 1 96 ? -8.777 4.610 7.800 1.00 91.56 96 ALA A N 1
ATOM 802 C CA . ALA A 1 96 ? -9.619 4.089 8.879 1.00 91.56 96 ALA A CA 1
ATOM 803 C C . ALA A 1 96 ? -10.715 5.087 9.275 1.00 91.56 96 ALA A C 1
ATOM 805 O O . ALA A 1 96 ? -11.897 4.742 9.328 1.00 91.56 96 ALA A O 1
ATOM 806 N N . LYS A 1 97 ? -10.346 6.364 9.443 1.00 91.62 97 LYS A N 1
ATOM 807 C CA . LYS A 1 97 ? -11.285 7.450 9.762 1.00 91.62 97 LYS A CA 1
ATOM 808 C C . LYS A 1 97 ? -12.262 7.723 8.623 1.00 91.62 97 LYS A C 1
ATOM 810 O O . LYS A 1 97 ? -13.474 7.749 8.844 1.00 91.62 97 LYS A O 1
ATOM 815 N N . ARG A 1 98 ? -11.753 7.935 7.403 1.00 90.56 98 ARG A N 1
ATOM 816 C CA . ARG A 1 98 ? -12.584 8.281 6.235 1.00 90.56 98 ARG A CA 1
ATOM 817 C C . ARG A 1 98 ? -13.559 7.161 5.900 1.00 90.56 98 ARG A C 1
ATOM 819 O O . ARG A 1 98 ? -14.733 7.404 5.632 1.00 90.56 98 ARG A O 1
ATOM 826 N N . GLU A 1 99 ? -13.060 5.937 5.920 1.00 88.81 99 GLU A N 1
ATOM 827 C CA . GLU A 1 99 ? -13.789 4.744 5.534 1.00 88.81 99 GLU A CA 1
ATOM 828 C C . GLU A 1 99 ? -14.353 4.003 6.749 1.00 88.81 99 GLU A C 1
ATOM 830 O O . GLU A 1 99 ? -14.742 2.861 6.590 1.00 88.81 99 GLU A O 1
ATOM 835 N N . LYS A 1 100 ? -14.436 4.604 7.947 1.00 89.69 100 LYS A N 1
ATOM 836 C CA . LYS A 1 100 ? -15.004 3.992 9.173 1.00 89.69 100 LYS A CA 1
ATOM 837 C C . LYS A 1 100 ? -14.702 2.485 9.299 1.00 89.69 100 LYS A C 1
ATOM 839 O O . LYS A 1 100 ? -15.623 1.679 9.442 1.00 89.69 100 LYS A O 1
ATOM 844 N N . VAL A 1 101 ? -13.435 2.121 9.134 1.00 91.56 101 VAL A N 1
ATOM 845 C CA . VAL A 1 101 ? -12.928 0.742 9.146 1.00 91.56 101 VAL A CA 1
ATOM 846 C C . VAL A 1 101 ? -11.885 0.656 10.241 1.00 91.56 101 VAL A C 1
ATOM 848 O O . VAL A 1 101 ? -11.028 1.526 10.338 1.00 91.56 101 VAL A O 1
ATOM 851 N N . THR A 1 102 ? -11.950 -0.395 11.044 1.00 93.25 102 THR A N 1
ATOM 852 C CA . THR A 1 102 ? -10.961 -0.665 12.085 1.00 93.25 102 THR A CA 1
ATOM 853 C C . THR A 1 102 ? -9.726 -1.299 11.463 1.00 93.25 102 THR A C 1
ATOM 855 O O . THR A 1 102 ? -9.830 -2.336 10.809 1.00 93.25 102 THR A O 1
ATOM 858 N N . ILE A 1 103 ? -8.545 -0.722 11.668 1.00 93.44 103 ILE A N 1
ATOM 859 C CA . ILE A 1 103 ? -7.299 -1.345 11.200 1.00 93.44 103 ILE A CA 1
ATOM 860 C C . ILE A 1 103 ? -6.530 -1.875 12.401 1.00 93.44 103 ILE A C 1
ATOM 862 O O . ILE A 1 103 ? -6.195 -1.129 13.317 1.00 93.44 103 ILE A O 1
ATOM 866 N N . ILE A 1 104 ? -6.260 -3.174 12.378 1.00 93.25 104 ILE A N 1
ATOM 867 C CA . ILE A 1 104 ? -5.495 -3.896 13.385 1.00 93.25 104 ILE A CA 1
ATOM 868 C C . ILE A 1 104 ? -4.102 -4.127 12.812 1.00 93.25 104 ILE A C 1
ATOM 870 O O . ILE A 1 104 ? -3.948 -4.792 11.788 1.00 93.25 104 ILE A O 1
ATOM 874 N N . LEU A 1 105 ? -3.097 -3.571 13.477 1.00 91.38 105 LEU A N 1
ATOM 875 C CA . LEU A 1 105 ? -1.695 -3.726 13.115 1.00 91.38 105 LEU A CA 1
ATOM 876 C C . LEU A 1 105 ? -0.985 -4.544 14.181 1.00 91.38 105 LEU A C 1
ATOM 878 O O . LEU A 1 105 ? -1.107 -4.244 15.373 1.00 91.38 105 LEU A O 1
ATOM 882 N N . THR A 1 106 ? -0.222 -5.541 13.751 1.00 87.81 106 THR A N 1
ATOM 883 C CA . THR A 1 106 ? 0.633 -6.327 14.639 1.00 87.81 106 THR A CA 1
ATOM 884 C C . THR A 1 106 ? 2.103 -6.090 14.344 1.00 87.81 106 THR A C 1
ATOM 886 O O . THR A 1 106 ? 2.514 -5.885 13.200 1.00 87.81 106 THR A O 1
ATOM 889 N N . LYS A 1 107 ? 2.898 -6.086 15.414 1.00 83.75 107 LYS A N 1
ATOM 890 C CA . LYS A 1 107 ? 4.353 -5.972 15.362 1.00 83.75 107 LYS A CA 1
ATOM 891 C C . LYS A 1 107 ? 4.975 -7.044 16.245 1.00 83.75 107 LYS A C 1
ATOM 893 O O . LYS A 1 107 ? 4.614 -7.157 17.419 1.00 83.75 107 LYS A O 1
ATOM 898 N N . THR A 1 108 ? 5.936 -7.773 15.693 1.00 72.88 108 THR A N 1
ATOM 899 C CA . THR A 1 108 ? 6.750 -8.737 16.431 1.00 72.88 108 THR A CA 1
ATOM 900 C C . THR A 1 108 ? 7.903 -8.012 17.118 1.00 72.88 108 THR A C 1
ATOM 902 O O . THR A 1 108 ? 8.715 -7.338 16.485 1.00 72.88 108 THR A O 1
ATOM 905 N N . SER A 1 109 ? 7.961 -8.124 18.443 1.00 66.94 109 SER A N 1
ATOM 906 C CA . SER A 1 109 ? 9.091 -7.677 19.258 1.00 66.94 109 SER A CA 1
ATOM 907 C C . SER A 1 109 ? 10.092 -8.827 19.412 1.00 66.94 109 SER A C 1
ATOM 909 O O . SER A 1 109 ? 9.789 -9.837 20.053 1.00 66.94 109 SER A O 1
ATOM 911 N N . TYR A 1 110 ? 11.297 -8.679 18.846 1.00 54.47 110 TYR A N 1
ATOM 912 C CA . TYR A 1 110 ? 12.383 -9.655 19.027 1.00 54.47 110 TYR A CA 1
ATOM 913 C C . TYR A 1 110 ? 12.877 -9.734 20.479 1.00 54.47 110 TYR A C 1
ATOM 915 O O . TYR A 1 110 ? 13.381 -10.777 20.890 1.00 54.47 110 TYR A O 1
ATOM 923 N N . GLU A 1 111 ? 12.707 -8.668 21.267 1.00 58.44 111 GLU A N 1
ATOM 924 C CA . GLU A 1 111 ? 13.188 -8.618 22.652 1.00 58.44 111 GLU A CA 1
ATOM 925 C C . GLU A 1 111 ? 12.267 -9.341 23.644 1.00 58.44 111 GLU A C 1
ATOM 927 O O . GLU A 1 111 ? 12.745 -9.783 24.688 1.00 58.44 111 GLU A O 1
ATOM 932 N N . SER A 1 112 ? 10.977 -9.524 23.331 1.00 52.81 112 SER A N 1
ATOM 933 C CA . SER A 1 112 ? 10.017 -10.088 24.296 1.00 52.81 112 SER A CA 1
ATOM 934 C C . SER A 1 112 ? 9.171 -11.268 23.808 1.00 52.81 112 SER A C 1
ATOM 936 O O . SER A 1 112 ? 8.478 -11.870 24.624 1.00 52.81 112 SER A O 1
ATOM 938 N N . LYS A 1 113 ? 9.209 -11.657 22.519 1.00 53.00 113 LYS A N 1
ATOM 939 C CA . LYS A 1 113 ? 8.205 -12.578 21.925 1.00 53.00 113 LYS A CA 1
ATOM 940 C C . LYS A 1 113 ? 6.754 -12.136 22.200 1.00 53.00 113 LYS A C 1
ATOM 942 O O . LYS A 1 113 ? 5.834 -12.950 22.126 1.00 53.00 113 LYS A O 1
ATOM 947 N N . GLU A 1 114 ? 6.536 -10.864 22.522 1.00 57.16 114 GLU A N 1
ATOM 948 C CA . GLU A 1 114 ? 5.205 -10.309 22.734 1.00 57.16 114 GLU A CA 1
ATOM 949 C C . GLU A 1 114 ? 4.681 -9.729 21.423 1.00 57.16 114 GLU A C 1
ATOM 951 O O . GLU A 1 114 ? 5.398 -9.056 20.675 1.00 57.16 114 GLU A O 1
ATOM 956 N N . LEU A 1 115 ? 3.410 -10.013 21.149 1.00 57.06 115 LEU A N 1
ATOM 957 C CA . LEU A 1 115 ? 2.666 -9.434 20.044 1.00 57.06 115 LEU A CA 1
ATOM 958 C C . LEU A 1 115 ? 2.059 -8.110 20.511 1.00 57.06 115 LEU A C 1
ATOM 960 O O . LEU A 1 115 ? 1.171 -8.105 21.365 1.00 57.06 115 LEU A O 1
ATOM 964 N N . THR A 1 116 ? 2.490 -6.997 19.923 1.00 68.94 116 THR A N 1
ATOM 965 C CA . THR A 1 116 ? 1.845 -5.701 20.168 1.00 68.94 116 THR A CA 1
ATOM 966 C C . THR A 1 116 ? 0.738 -5.492 19.147 1.00 68.94 116 THR A C 1
ATOM 968 O O . THR A 1 116 ? 1.004 -5.466 17.945 1.00 68.94 116 THR A O 1
ATOM 971 N N . ILE A 1 117 ? -0.498 -5.320 19.624 1.00 71.00 117 ILE A N 1
ATOM 972 C CA . ILE A 1 117 ? -1.672 -5.034 18.792 1.00 71.00 117 ILE A CA 1
ATOM 973 C C . ILE A 1 117 ? -1.994 -3.543 18.891 1.00 71.00 117 ILE A C 1
ATOM 975 O O . ILE A 1 117 ? -2.320 -3.043 19.967 1.00 71.00 117 ILE A O 1
ATOM 979 N N . THR A 1 118 ? -1.941 -2.837 17.763 1.00 79.44 118 THR A N 1
ATOM 980 C CA . THR A 1 118 ? -2.386 -1.440 17.659 1.00 79.44 118 THR A CA 1
ATOM 981 C C . THR A 1 118 ? -3.676 -1.381 16.855 1.00 79.44 118 THR A C 1
ATOM 983 O O . THR A 1 118 ? -3.772 -1.993 15.794 1.00 79.44 118 THR A O 1
ATOM 986 N N . THR A 1 119 ? -4.666 -0.639 17.350 1.00 72.25 119 THR A N 1
ATOM 987 C CA . THR A 1 119 ? -5.930 -0.399 16.640 1.00 72.25 119 THR A CA 1
ATOM 988 C C . THR A 1 119 ? -5.997 1.061 16.201 1.00 72.25 119 THR A C 1
ATOM 990 O O . THR A 1 119 ? -5.748 1.947 17.021 1.00 72.25 119 THR A O 1
ATOM 993 N N . LEU A 1 120 ? -6.307 1.299 14.924 1.00 75.69 120 LEU A N 1
ATOM 994 C CA . LEU A 1 120 ? -6.443 2.625 14.307 1.00 75.69 120 LEU A CA 1
ATOM 995 C C . LEU A 1 120 ? -7.891 2.934 13.912 1.00 75.69 120 LEU A C 1
ATOM 997 O O . LEU A 1 120 ? -8.605 1.985 13.503 1.00 75.69 120 LEU A O 1
#